Protein AF-W2I6T4-F1 (afdb_monomer)

Radius of gyration: 16.86 Å; Cα contacts (8 Å, |Δi|>4): 86; chains: 1; bounding box: 28×29×48 Å

Structure (mmCIF, N/CA/C/O backbone):
data_AF-W2I6T4-F1
#
_entry.id   AF-W2I6T4-F1
#
loop_
_atom_site.group_PDB
_atom_site.id
_atom_site.type_symbol
_atom_site.label_atom_id
_atom_site.label_alt_id
_atom_site.label_comp_id
_atom_site.label_asym_id
_atom_site.label_entity_id
_atom_site.label_seq_id
_atom_site.pdbx_PDB_ins_code
_atom_site.Cartn_x
_atom_site.Cartn_y
_atom_site.Cartn_z
_atom_site.occupancy
_atom_site.B_iso_or_equiv
_atom_site.auth_seq_id
_atom_site.auth_comp_id
_atom_site.auth_asym_id
_atom_site.auth_atom_id
_atom_site.pdbx_PDB_model_num
ATOM 1 N N . MET A 1 1 ? -1.323 12.312 22.550 1.00 46.31 1 MET A N 1
ATOM 2 C CA . MET A 1 1 ? -2.264 11.342 21.947 1.00 46.31 1 MET A CA 1
ATOM 3 C C . MET A 1 1 ? -3.169 12.143 21.029 1.00 46.31 1 MET A C 1
ATOM 5 O O . MET A 1 1 ? -3.550 13.231 21.437 1.00 46.31 1 MET A O 1
ATOM 9 N N . PHE A 1 2 ? -3.406 11.714 19.788 1.00 46.38 2 PHE A N 1
ATOM 10 C CA . PHE A 1 2 ? -4.226 12.493 18.853 1.00 46.38 2 PHE A CA 1
ATOM 11 C C . PHE A 1 2 ? -5.666 12.582 19.373 1.00 46.38 2 PHE A C 1
ATOM 13 O O . PHE A 1 2 ? -6.256 11.557 19.700 1.00 46.38 2 PHE A O 1
ATOM 20 N N . GLU A 1 3 ? -6.218 13.794 19.463 1.00 49.28 3 GLU A N 1
ATOM 21 C CA . GLU A 1 3 ? -7.575 14.022 19.987 1.00 49.28 3 GLU A CA 1
ATOM 22 C C . GLU A 1 3 ? -8.662 13.460 19.060 1.00 49.28 3 GLU A C 1
ATOM 24 O O . GLU A 1 3 ? -9.741 13.089 19.517 1.00 49.28 3 GLU A O 1
ATOM 29 N N . ARG A 1 4 ? -8.383 13.381 17.752 1.00 55.72 4 ARG A N 1
ATOM 30 C CA . ARG A 1 4 ? -9.281 12.840 16.726 1.00 55.72 4 ARG A CA 1
ATOM 31 C C . ARG A 1 4 ? -8.468 12.168 15.626 1.00 55.72 4 ARG A C 1
ATOM 33 O O . ARG A 1 4 ? -7.439 12.691 15.205 1.00 55.72 4 ARG A O 1
ATOM 40 N N . TRP A 1 5 ? -8.957 11.029 15.157 1.00 65.19 5 TRP A N 1
ATOM 41 C CA . TRP A 1 5 ? -8.424 10.323 13.996 1.00 65.19 5 TRP A CA 1
ATOM 42 C C . TRP A 1 5 ? -9.327 10.631 12.793 1.00 65.19 5 TRP A C 1
ATOM 44 O O . TRP A 1 5 ? -10.525 10.861 12.970 1.00 65.19 5 TRP A O 1
ATOM 54 N N . GLY A 1 6 ? -8.756 10.699 11.588 1.00 69.88 6 GLY A N 1
ATOM 55 C CA . GLY A 1 6 ? -9.545 10.776 10.353 1.00 69.88 6 GLY A CA 1
ATOM 56 C C . GLY A 1 6 ? -10.178 9.424 10.010 1.00 69.88 6 GLY A C 1
ATOM 57 O O . GLY A 1 6 ? -9.855 8.418 10.627 1.00 69.88 6 GLY A O 1
ATOM 58 N N . GLU A 1 7 ? -11.039 9.373 8.992 1.00 78.31 7 GLU A N 1
ATOM 59 C CA . GLU A 1 7 ? -11.707 8.125 8.562 1.00 78.31 7 GLU A CA 1
ATOM 60 C C . GLU A 1 7 ? -10.741 7.088 7.962 1.00 78.31 7 GLU A C 1
ATOM 62 O O . GLU A 1 7 ? -11.071 5.909 7.837 1.00 78.31 7 GLU A O 1
ATOM 67 N N . THR A 1 8 ? -9.547 7.528 7.561 1.00 79.94 8 THR A N 1
ATOM 68 C CA . THR A 1 8 ? -8.496 6.680 6.996 1.00 79.94 8 THR A CA 1
ATOM 69 C C . THR A 1 8 ? -7.259 6.739 7.871 1.00 79.94 8 THR A C 1
ATOM 71 O O . THR A 1 8 ? -6.732 7.818 8.148 1.00 79.94 8 THR A O 1
ATOM 74 N N . LEU A 1 9 ? -6.768 5.567 8.252 1.00 79.62 9 LEU A N 1
ATOM 75 C CA . LEU A 1 9 ? -5.536 5.411 9.000 1.00 79.62 9 LEU A CA 1
ATOM 76 C C . LEU A 1 9 ? -4.465 4.779 8.113 1.00 79.62 9 LEU A C 1
ATOM 78 O O . LEU A 1 9 ? -4.595 3.634 7.698 1.00 79.62 9 LEU A O 1
ATOM 82 N N . ALA A 1 10 ? -3.396 5.516 7.819 1.00 77.12 10 ALA A N 1
ATOM 83 C CA . ALA A 1 10 ? -2.242 4.973 7.114 1.00 77.12 10 ALA A CA 1
ATOM 84 C C . ALA A 1 10 ? -1.188 4.492 8.115 1.00 77.12 10 ALA A C 1
ATOM 86 O O . ALA A 1 10 ? -0.733 5.263 8.960 1.00 77.12 10 ALA A O 1
ATOM 87 N N . MET A 1 11 ? -0.805 3.222 8.008 1.00 75.00 11 MET A N 1
ATOM 88 C CA . MET A 1 11 ? 0.249 2.617 8.811 1.00 75.00 11 MET A CA 1
ATOM 89 C C . MET A 1 11 ? 1.382 2.161 7.899 1.00 75.00 11 MET A C 1
ATOM 91 O O . MET A 1 11 ? 1.212 1.263 7.073 1.00 75.00 11 MET A O 1
ATOM 95 N N . ASP A 1 12 ? 2.539 2.796 8.054 1.00 69.69 12 ASP A N 1
ATOM 96 C CA . ASP A 1 12 ? 3.766 2.402 7.375 1.00 69.69 12 ASP A CA 1
ATOM 97 C C . ASP A 1 12 ? 4.600 1.522 8.311 1.00 69.69 12 ASP A C 1
ATOM 99 O O . ASP A 1 12 ? 5.111 1.985 9.335 1.00 69.69 12 ASP A O 1
ATOM 103 N N . PHE A 1 13 ? 4.685 0.233 7.991 1.00 66.44 13 PHE A N 1
ATOM 104 C CA . PHE A 1 13 ? 5.456 -0.738 8.755 1.00 66.44 13 PHE A CA 1
ATOM 105 C C . PHE A 1 13 ? 6.721 -1.076 7.977 1.00 66.44 13 PHE A C 1
ATOM 107 O O . PHE A 1 13 ? 6.697 -1.859 7.034 1.00 66.44 13 PHE A O 1
ATOM 114 N N . THR A 1 14 ? 7.842 -0.491 8.383 1.00 56.75 14 THR A 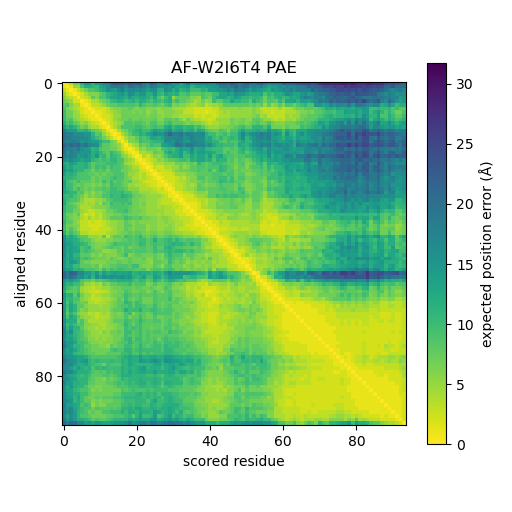N 1
ATOM 115 C CA . THR A 1 14 ? 9.145 -0.798 7.789 1.00 56.75 14 THR A CA 1
ATOM 116 C C . THR A 1 14 ? 9.595 -2.225 8.135 1.00 56.75 14 THR A C 1
ATOM 118 O O . THR A 1 14 ? 9.189 -2.793 9.150 1.00 56.75 14 THR A O 1
ATOM 121 N N . HIS A 1 15 ? 10.404 -2.825 7.247 1.00 55.94 15 HIS A N 1
ATOM 122 C CA . HIS A 1 15 ? 10.789 -4.244 7.250 1.00 55.94 15 HIS A CA 1
ATOM 123 C C . HIS A 1 15 ? 11.043 -4.833 8.651 1.00 55.94 15 HIS A C 1
ATOM 125 O O . HIS A 1 15 ? 11.977 -4.428 9.341 1.00 55.94 15 HIS A O 1
ATOM 131 N N . GLY A 1 16 ? 10.268 -5.859 9.020 1.00 52.34 16 GLY A N 1
ATOM 132 C CA . GLY A 1 16 ? 10.492 -6.643 10.242 1.00 52.34 16 GLY A CA 1
ATOM 133 C C . GLY A 1 16 ? 9.574 -6.314 11.421 1.00 52.34 16 GLY A C 1
ATOM 134 O O . GLY A 1 16 ? 9.870 -6.714 12.547 1.00 52.34 16 GLY A O 1
ATOM 135 N N . ALA A 1 17 ? 8.461 -5.613 11.192 1.00 56.06 17 ALA A N 1
ATOM 136 C CA . ALA A 1 17 ? 7.442 -5.396 12.214 1.00 56.06 17 ALA A CA 1
ATOM 137 C C . ALA A 1 17 ? 6.541 -6.639 12.393 1.00 56.06 17 ALA A C 1
ATOM 139 O O . ALA A 1 17 ? 5.349 -6.643 12.099 1.00 56.06 17 ALA A O 1
ATOM 140 N N . ASN A 1 18 ? 7.146 -7.727 12.852 1.00 54.75 18 ASN A N 1
ATOM 141 C CA . ASN A 1 18 ? 6.477 -8.939 13.314 1.00 54.75 18 ASN A CA 1
ATOM 142 C C . ASN A 1 18 ? 6.261 -8.786 14.833 1.00 54.75 18 ASN A C 1
ATOM 144 O O . ASN A 1 18 ? 7.150 -8.267 15.511 1.00 54.75 18 ASN A O 1
ATOM 148 N N . ASN A 1 19 ? 5.120 -9.237 15.372 1.00 60.56 19 ASN A N 1
ATOM 149 C CA . ASN A 1 19 ? 4.639 -9.025 16.757 1.00 60.56 19 ASN A CA 1
ATOM 150 C C . ASN A 1 19 ? 3.876 -7.713 17.022 1.00 60.56 19 ASN A C 1
ATOM 152 O O . ASN A 1 19 ? 3.686 -7.318 18.178 1.00 60.56 19 ASN A O 1
ATOM 156 N N . LEU A 1 20 ? 3.393 -7.038 15.980 1.00 62.97 20 LEU A N 1
ATOM 157 C CA . LEU A 1 20 ? 2.544 -5.859 16.154 1.00 62.97 20 LEU A CA 1
ATOM 158 C C . LEU A 1 20 ? 1.174 -6.214 16.708 1.00 62.97 20 LEU A C 1
ATOM 160 O O . LEU A 1 20 ? 0.592 -5.381 17.390 1.00 62.97 20 LEU A O 1
ATOM 164 N N . GLY A 1 21 ? 0.691 -7.440 16.499 1.00 57.84 21 GLY A N 1
ATOM 165 C CA . GLY A 1 21 ? -0.584 -7.910 17.026 1.00 57.84 21 GLY A CA 1
ATOM 166 C C . GLY A 1 21 ? -0.770 -7.636 18.516 1.00 57.84 21 GLY A C 1
ATOM 167 O O . GLY A 1 21 ? -1.829 -7.175 18.941 1.00 57.84 21 GLY A O 1
ATOM 168 N N . TYR A 1 22 ? 0.297 -7.825 19.296 1.00 58.78 22 TYR A N 1
ATOM 169 C CA . TYR A 1 22 ? 0.285 -7.610 20.740 1.00 58.78 22 TYR A CA 1
ATOM 170 C C . TYR A 1 22 ? 0.269 -6.119 21.118 1.00 58.78 22 TYR A C 1
ATOM 172 O O . TYR A 1 22 ? -0.439 -5.702 22.035 1.00 58.78 22 TYR A O 1
ATOM 180 N N . HIS A 1 23 ? 1.025 -5.287 20.395 1.00 63.75 23 HIS A N 1
ATOM 181 C CA . HIS A 1 23 ? 1.116 -3.851 20.670 1.00 63.75 23 HIS A CA 1
ATOM 182 C C . HIS A 1 23 ? -0.071 -3.060 20.115 1.00 63.75 23 HIS A C 1
ATOM 184 O O . HIS A 1 23 ? -0.531 -2.121 20.769 1.00 63.75 23 HIS A O 1
ATOM 190 N N . LEU A 1 24 ? -0.595 -3.455 18.951 1.00 66.94 24 LEU A N 1
ATOM 191 C CA . LEU A 1 24 ? -1.799 -2.868 18.384 1.00 66.94 24 LEU A CA 1
ATOM 192 C C . LEU A 1 24 ? -2.984 -3.145 19.291 1.00 66.94 24 LEU A C 1
ATOM 194 O O . LEU A 1 24 ? -3.648 -2.185 19.639 1.00 66.94 24 LEU A O 1
ATOM 198 N N . GLY A 1 25 ? -3.200 -4.382 19.754 1.00 64.88 25 GLY A N 1
ATOM 199 C CA . GLY A 1 25 ? -4.314 -4.693 20.660 1.00 64.88 25 GLY A CA 1
ATOM 200 C C . GLY A 1 25 ? -4.410 -3.720 21.844 1.00 64.88 25 GLY A C 1
ATOM 201 O O . GLY A 1 25 ? -5.457 -3.116 22.064 1.00 64.88 25 GLY A O 1
ATOM 202 N N . SER A 1 26 ? -3.285 -3.433 22.515 1.00 66.56 26 SER A N 1
ATOM 203 C CA . SER A 1 26 ? -3.259 -2.448 23.612 1.00 66.56 26 SER A CA 1
ATOM 204 C C . SER A 1 26 ? -3.515 -1.004 23.160 1.00 66.56 26 SER A C 1
ATOM 206 O O . SER A 1 26 ? -4.063 -0.200 23.916 1.00 66.56 26 SER A O 1
ATOM 208 N N . LEU A 1 27 ? -3.093 -0.636 21.948 1.00 66.44 27 LEU A N 1
ATOM 209 C CA . LEU A 1 27 ? -3.344 0.686 21.377 1.00 66.44 27 LEU A CA 1
ATOM 210 C C . LEU A 1 27 ? -4.823 0.846 20.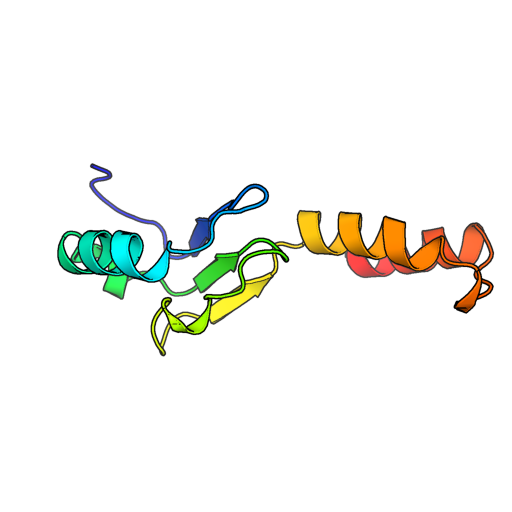994 1.00 66.44 27 LEU A C 1
ATOM 212 O O . LEU A 1 27 ? -5.395 1.904 21.244 1.00 66.44 27 LEU A O 1
ATOM 216 N N . LEU A 1 28 ? -5.436 -0.198 20.433 1.00 69.12 28 LEU A N 1
ATOM 217 C CA . LEU A 1 28 ? -6.847 -0.243 20.054 1.00 69.12 28 LEU A CA 1
ATOM 218 C C . LEU A 1 28 ? -7.744 -0.045 21.277 1.00 69.12 28 LEU A C 1
ATOM 220 O O . LEU A 1 28 ? -8.598 0.836 21.279 1.00 69.12 28 LEU A O 1
ATOM 224 N N . GLU A 1 29 ? -7.481 -0.792 22.351 1.00 68.88 29 GLU A N 1
ATOM 225 C CA . GLU A 1 29 ? -8.241 -0.711 23.606 1.00 68.88 29 GLU A CA 1
ATOM 226 C C . GLU A 1 29 ? -8.207 0.685 24.241 1.00 68.88 29 GLU A C 1
ATOM 228 O O . GLU A 1 29 ? -9.169 1.115 24.875 1.00 68.88 29 GLU A O 1
ATOM 233 N N . LYS A 1 30 ? -7.101 1.416 24.073 1.00 72.94 30 LYS A N 1
ATOM 234 C CA . LYS A 1 30 ? -6.898 2.734 24.693 1.00 72.94 30 LYS A CA 1
ATOM 235 C C . LYS A 1 30 ? -7.449 3.896 23.868 1.00 72.94 30 LYS A C 1
ATOM 237 O O . LYS A 1 30 ? -7.420 5.027 24.350 1.00 72.94 30 LYS A O 1
ATOM 242 N N . ASN A 1 31 ? -7.925 3.657 22.645 1.00 71.19 31 ASN A N 1
ATOM 243 C CA . ASN A 1 31 ? -8.351 4.711 21.726 1.00 71.19 31 ASN A CA 1
ATOM 244 C C . ASN A 1 31 ? -9.798 4.492 21.250 1.00 71.19 31 ASN A C 1
ATOM 246 O O . ASN A 1 31 ? -10.009 3.884 20.201 1.00 71.19 31 ASN A O 1
ATOM 250 N N . PRO A 1 32 ? -10.810 5.063 21.933 1.00 73.38 32 PRO A N 1
ATOM 251 C CA . PRO A 1 32 ? -12.216 4.923 21.530 1.00 73.38 32 PRO A CA 1
ATOM 252 C C . PRO A 1 32 ? -12.521 5.516 20.143 1.00 73.38 32 PRO A C 1
ATOM 254 O O . PRO A 1 32 ? -13.515 5.158 19.518 1.00 73.38 32 PRO A O 1
ATOM 257 N N . GLY A 1 33 ? -11.652 6.390 19.622 1.00 75.44 33 GLY A N 1
ATOM 258 C CA . GLY A 1 33 ? -11.744 6.912 18.258 1.00 75.44 33 GLY A CA 1
ATOM 259 C C . GLY A 1 33 ? -11.501 5.870 17.159 1.00 75.44 33 GLY A C 1
ATOM 260 O O . GLY A 1 33 ? -11.770 6.172 16.000 1.00 75.44 33 GLY A O 1
ATOM 261 N N . TRP A 1 34 ? -11.030 4.663 17.500 1.00 74.56 34 TRP A N 1
ATOM 262 C CA . TRP A 1 34 ? -10.767 3.597 16.532 1.00 74.56 34 TRP A CA 1
ATOM 263 C C . TRP A 1 34 ? -12.024 3.127 15.792 1.00 74.56 34 TRP A C 1
ATOM 265 O O . TRP A 1 34 ? -11.965 2.847 14.600 1.00 74.56 34 TRP A O 1
ATOM 275 N N . CYS A 1 35 ? -13.182 3.118 16.458 1.00 75.56 35 CYS A N 1
ATOM 276 C CA . CYS A 1 35 ? -14.457 2.743 15.837 1.00 75.56 35 CYS A CA 1
ATOM 277 C C . CYS A 1 35 ? -14.889 3.692 14.703 1.00 75.56 35 CYS A C 1
ATOM 279 O O . CYS A 1 35 ? -15.799 3.364 13.951 1.00 75.56 35 CYS A O 1
ATOM 281 N N . ASN A 1 36 ? -14.248 4.860 14.575 1.00 78.62 36 ASN A N 1
ATOM 282 C CA . ASN A 1 36 ? -14.511 5.818 13.500 1.00 78.62 36 ASN A CA 1
ATOM 283 C C . ASN A 1 36 ? -13.596 5.608 12.279 1.00 78.62 36 ASN A C 1
ATOM 285 O O . ASN A 1 36 ? -13.729 6.327 11.288 1.00 78.62 36 ASN A O 1
ATOM 289 N N . ILE A 1 37 ? -12.648 4.665 12.343 1.00 78.81 37 ILE A N 1
ATOM 290 C CA . ILE A 1 37 ? -11.783 4.327 11.213 1.00 78.81 37 ILE A CA 1
ATOM 291 C C . ILE A 1 37 ? -12.565 3.456 10.232 1.00 78.81 37 ILE A C 1
ATOM 293 O O . ILE A 1 37 ? -12.978 2.345 10.550 1.00 78.81 37 ILE A O 1
ATOM 297 N N . VAL A 1 38 ? -12.724 3.953 9.011 1.00 79.75 38 VAL A N 1
ATOM 298 C CA . VAL A 1 38 ? -13.433 3.270 7.921 1.00 79.75 38 VAL A CA 1
ATOM 299 C C . VAL A 1 38 ? -12.462 2.468 7.056 1.00 79.75 38 VAL A C 1
ATOM 301 O O . VAL A 1 38 ? -12.836 1.454 6.462 1.00 79.75 38 VAL A O 1
ATOM 304 N N . SER A 1 39 ? -11.201 2.902 6.966 1.00 81.69 39 SER A N 1
ATOM 305 C CA . SER A 1 39 ? -10.176 2.185 6.209 1.00 81.69 39 SER A CA 1
ATOM 306 C C . SER A 1 39 ? -8.785 2.278 6.827 1.00 81.69 39 SER A C 1
ATOM 308 O O . SER A 1 39 ? -8.417 3.286 7.433 1.00 81.69 39 SER A O 1
ATOM 310 N N .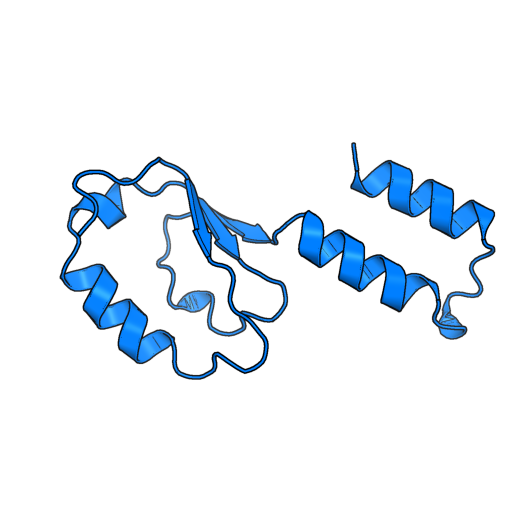 VAL A 1 40 ? -8.003 1.215 6.643 1.00 81.56 40 VAL A N 1
ATOM 311 C CA . VAL A 1 40 ? -6.599 1.145 7.045 1.00 81.56 40 VAL A CA 1
ATOM 312 C C . VAL A 1 40 ? -5.743 0.893 5.812 1.00 81.56 40 VAL A C 1
ATOM 314 O O . VAL A 1 40 ? -5.944 -0.092 5.105 1.00 81.56 40 VAL A O 1
ATOM 317 N N . VAL A 1 41 ? -4.778 1.773 5.558 1.00 83.50 41 VAL A N 1
A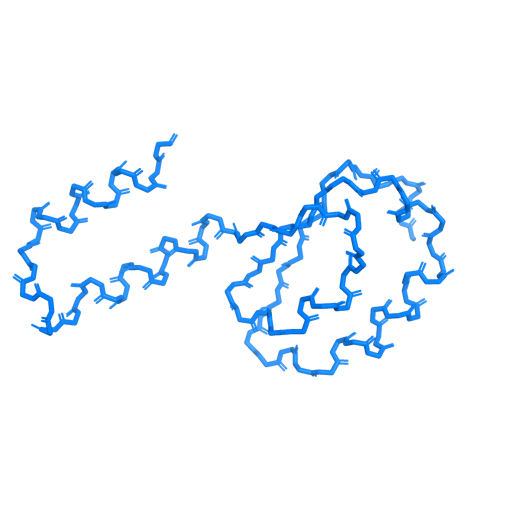TOM 318 C CA . VAL A 1 41 ? -3.780 1.597 4.499 1.00 83.50 41 VAL A CA 1
ATOM 319 C C . VAL A 1 41 ? -2.553 0.925 5.103 1.00 83.50 41 VAL A C 1
ATOM 321 O O . VAL A 1 41 ? -1.954 1.480 6.022 1.00 83.50 41 VAL A O 1
ATOM 324 N N . ILE A 1 42 ? -2.169 -0.239 4.581 1.00 82.25 42 ILE A N 1
ATOM 325 C CA . ILE A 1 42 ? -1.015 -1.017 5.056 1.00 82.25 42 ILE A CA 1
ATOM 326 C C . ILE A 1 42 ? 0.062 -1.144 3.973 1.00 82.25 42 ILE A C 1
ATOM 328 O O . ILE A 1 42 ? -0.235 -1.169 2.774 1.00 82.25 42 ILE A O 1
ATOM 332 N N . ASP A 1 43 ? 1.325 -1.248 4.381 1.00 80.00 43 ASP A N 1
ATOM 333 C CA . ASP A 1 43 ? 2.394 -1.708 3.490 1.00 80.00 43 ASP A CA 1
ATOM 334 C C . ASP A 1 43 ? 2.229 -3.210 3.155 1.00 80.00 43 ASP A C 1
ATOM 336 O O . ASP A 1 43 ? 1.619 -3.981 3.896 1.00 80.00 43 ASP A O 1
ATOM 340 N N . LYS A 1 44 ? 2.791 -3.625 2.016 1.00 73.56 44 LYS A N 1
ATOM 341 C CA . LYS A 1 44 ? 2.906 -4.995 1.514 1.00 73.56 44 LYS A CA 1
ATOM 342 C C . LYS A 1 44 ? 3.404 -5.979 2.573 1.00 73.56 44 LYS A C 1
ATOM 344 O O . LYS A 1 44 ? 2.982 -7.135 2.557 1.00 73.56 44 LYS A O 1
ATOM 349 N N . ASP A 1 45 ? 4.340 -5.551 3.411 1.00 71.69 45 ASP A N 1
ATOM 350 C CA . ASP A 1 45 ? 5.040 -6.441 4.334 1.00 71.69 45 ASP A CA 1
ATOM 351 C C . ASP A 1 45 ? 4.270 -6.655 5.652 1.00 71.69 45 ASP A C 1
ATOM 353 O O . ASP A 1 45 ? 4.705 -7.432 6.504 1.00 71.69 45 ASP A O 1
ATOM 357 N N . PHE A 1 46 ? 3.093 -6.034 5.815 1.00 70.75 46 PHE A N 1
ATOM 358 C CA . PHE A 1 46 ? 2.243 -6.242 6.981 1.00 70.75 46 PHE A CA 1
ATOM 359 C C . PHE A 1 46 ? 1.432 -7.537 6.867 1.00 70.75 46 PHE A C 1
ATOM 361 O O . PHE A 1 46 ? 0.368 -7.602 6.249 1.00 70.75 46 PHE A O 1
ATOM 368 N N . VAL A 1 47 ? 1.958 -8.595 7.481 1.00 70.81 47 VAL A N 1
ATOM 369 C CA . VAL A 1 47 ? 1.361 -9.935 7.417 1.00 70.81 47 VAL A CA 1
ATOM 370 C C . VAL A 1 47 ? 0.254 -10.150 8.446 1.00 70.81 47 VAL A C 1
ATOM 372 O O . VAL A 1 47 ? -0.652 -10.924 8.170 1.00 70.81 47 VAL A O 1
ATOM 375 N N . GLU A 1 48 ? 0.267 -9.431 9.573 1.00 71.81 48 GLU A N 1
ATOM 376 C CA . GLU A 1 48 ? -0.680 -9.577 10.696 1.00 71.81 48 GLU A CA 1
ATOM 377 C C . GLU A 1 48 ? -1.973 -8.756 10.510 1.00 71.81 48 GLU A C 1
ATOM 379 O O . GLU A 1 48 ? -2.589 -8.301 11.472 1.00 71.81 48 GLU A O 1
ATOM 384 N N . TRP A 1 49 ? -2.411 -8.553 9.264 1.00 71.38 49 TRP A N 1
ATOM 385 C CA . TRP A 1 49 ? -3.561 -7.702 8.930 1.00 71.38 49 TRP A CA 1
ATOM 386 C C . TRP A 1 49 ? -4.880 -8.148 9.568 1.00 71.38 49 TRP A C 1
ATOM 388 O O . TRP A 1 49 ? -5.752 -7.315 9.799 1.00 71.38 49 TRP A O 1
ATOM 398 N N . TRP A 1 50 ? -5.006 -9.428 9.929 1.00 69.88 50 TRP A N 1
ATOM 399 C CA . TRP A 1 50 ? -6.154 -9.961 10.670 1.00 69.88 50 TRP A CA 1
ATOM 400 C C . TRP A 1 50 ? -6.362 -9.289 12.038 1.00 69.88 50 TRP A C 1
ATOM 402 O O . TRP A 1 50 ? -7.459 -9.347 12.587 1.00 69.88 50 TRP A O 1
ATOM 412 N N . VAL A 1 51 ? -5.331 -8.647 12.598 1.00 70.19 51 VAL A N 1
ATOM 413 C CA . VAL A 1 51 ? -5.410 -7.895 13.861 1.00 70.19 51 VAL A CA 1
ATOM 414 C C . VAL A 1 51 ? -6.220 -6.602 13.700 1.00 70.19 51 VAL A C 1
ATOM 416 O O . VAL A 1 51 ? -6.777 -6.107 14.676 1.00 70.19 51 VAL A O 1
ATOM 419 N N . LEU A 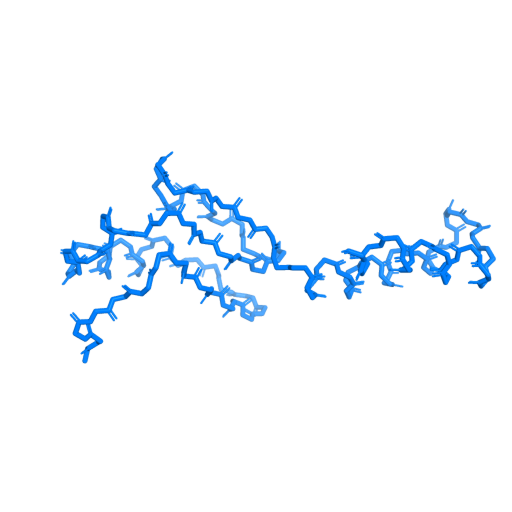1 52 ? -6.338 -6.052 12.486 1.00 69.94 52 LEU A N 1
ATOM 420 C CA . LEU A 1 52 ? -6.931 -4.730 12.236 1.00 69.94 52 LEU A CA 1
ATOM 421 C C . LEU A 1 52 ? -8.475 -4.662 12.310 1.00 69.94 52 LEU A C 1
ATOM 423 O O . LEU A 1 52 ? -9.043 -3.643 11.932 1.00 69.94 52 LEU A O 1
ATOM 427 N N . MET A 1 53 ? -9.138 -5.666 12.898 1.00 64.44 53 MET A N 1
ATOM 428 C CA . MET A 1 53 ? -10.598 -5.764 13.106 1.00 64.44 53 MET A CA 1
ATOM 429 C C . MET A 1 53 ? -11.452 -5.808 11.820 1.00 64.44 53 MET A C 1
ATOM 431 O O . MET A 1 53 ? -11.033 -5.426 10.734 1.00 64.44 53 MET A O 1
ATOM 435 N N . ALA A 1 54 ? -12.671 -6.344 11.962 1.00 58.56 54 ALA A N 1
ATOM 436 C CA . ALA A 1 54 ? -13.496 -6.871 10.869 1.00 58.56 54 ALA A CA 1
ATOM 437 C C . ALA A 1 54 ? -14.237 -5.827 10.007 1.00 58.56 54 ALA A C 1
ATOM 439 O O . ALA A 1 54 ? -14.618 -6.157 8.886 1.00 58.56 54 ALA A O 1
ATOM 440 N N . ASP A 1 55 ? -14.424 -4.596 10.494 1.00 68.69 55 ASP A N 1
ATOM 441 C CA . ASP A 1 55 ? -15.269 -3.595 9.814 1.00 68.69 55 ASP A CA 1
ATOM 442 C C . ASP A 1 55 ? -14.486 -2.514 9.055 1.00 68.69 55 ASP A C 1
ATOM 444 O O . ASP A 1 55 ? -15.062 -1.778 8.250 1.00 68.69 55 ASP A O 1
ATOM 448 N N . ALA A 1 56 ? -13.168 -2.422 9.253 1.00 73.12 56 ALA A N 1
ATOM 449 C CA . ALA A 1 56 ? -12.339 -1.479 8.514 1.00 73.12 56 ALA A CA 1
ATOM 450 C C . ALA A 1 56 ? -11.900 -2.080 7.172 1.00 73.12 56 ALA A C 1
ATOM 452 O O . ALA A 1 56 ? -11.3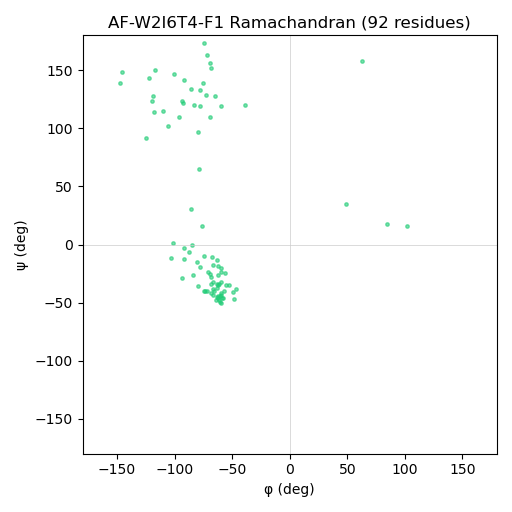99 -3.204 7.092 1.00 73.12 56 ALA A O 1
ATOM 453 N N . LYS A 1 57 ? -12.020 -1.304 6.091 1.00 81.88 57 LYS A N 1
ATOM 454 C CA . LYS A 1 57 ? -11.469 -1.693 4.787 1.00 81.88 57 LYS A CA 1
ATOM 455 C C . LYS A 1 57 ? -9.945 -1.650 4.849 1.00 81.88 57 LYS A C 1
ATOM 457 O O . LYS A 1 57 ? -9.362 -0.570 4.890 1.00 81.88 57 LYS A O 1
ATOM 462 N N . VAL A 1 58 ? -9.298 -2.809 4.814 1.00 78.62 58 VAL A N 1
ATOM 463 C CA . VAL A 1 58 ? -7.837 -2.893 4.711 1.00 78.62 58 VAL A CA 1
ATOM 464 C C . VAL A 1 58 ? -7.429 -2.771 3.243 1.00 78.62 58 VAL A C 1
ATOM 466 O O . VAL A 1 58 ? -7.834 -3.580 2.409 1.00 78.62 58 VAL A O 1
ATOM 469 N N . VAL A 1 59 ? -6.631 -1.756 2.916 1.00 82.19 59 VAL A N 1
ATOM 470 C CA . VAL A 1 59 ? -6.136 -1.494 1.559 1.00 82.19 59 VAL A CA 1
ATOM 471 C C . VAL A 1 59 ? -4.612 -1.472 1.536 1.00 82.19 59 VAL A C 1
ATOM 473 O O . VAL A 1 59 ? -3.963 -0.989 2.460 1.00 82.19 59 VAL A O 1
ATOM 476 N N . LEU A 1 60 ? -4.018 -1.989 0.462 1.00 80.06 60 LEU A N 1
ATOM 477 C CA . LEU A 1 60 ? -2.575 -1.889 0.265 1.00 80.06 60 LEU A CA 1
ATOM 478 C C . LEU A 1 60 ? -2.204 -0.472 -0.167 1.00 80.06 60 LEU A C 1
ATOM 480 O O . LEU A 1 60 ? -2.853 0.124 -1.028 1.00 80.06 60 LEU A O 1
ATOM 484 N N . CYS A 1 61 ? -1.110 0.040 0.383 1.00 84.19 61 CYS A N 1
ATOM 485 C CA . CYS A 1 61 ? -0.529 1.299 -0.045 1.00 84.19 61 CYS A CA 1
ATOM 486 C C . CYS A 1 61 ? -0.148 1.231 -1.532 1.00 84.19 61 CYS A C 1
ATOM 488 O O . CYS A 1 61 ? 0.709 0.436 -1.936 1.00 84.19 61 CYS A O 1
ATOM 490 N N . GLN A 1 62 ? -0.752 2.101 -2.347 1.00 82.06 62 GLN A N 1
ATOM 491 C CA . GLN A 1 62 ? -0.500 2.170 -3.789 1.00 82.06 62 GLN A CA 1
ATOM 492 C C . GLN A 1 62 ? 0.988 2.401 -4.095 1.00 82.06 62 GLN A C 1
ATOM 494 O O . GLN A 1 62 ? 1.541 1.762 -4.989 1.00 82.06 62 GLN A O 1
ATOM 499 N N . PHE A 1 63 ? 1.665 3.250 -3.316 1.00 85.06 63 PHE A N 1
ATOM 500 C CA . PHE A 1 63 ? 3.096 3.521 -3.471 1.00 85.06 63 PHE A CA 1
ATOM 501 C C . PHE A 1 63 ? 3.944 2.252 -3.305 1.00 85.06 63 PHE A C 1
ATOM 503 O O . PHE A 1 63 ? 4.744 1.911 -4.183 1.00 85.06 63 PHE A O 1
ATOM 510 N N . HIS A 1 64 ? 3.720 1.502 -2.225 1.00 83.75 64 HIS A N 1
ATOM 511 C CA . HIS A 1 64 ? 4.438 0.257 -1.968 1.00 83.75 64 HIS A CA 1
ATOM 512 C C . HIS A 1 64 ? 4.102 -0.837 -2.985 1.00 83.75 64 HIS A C 1
ATOM 514 O O . HIS A 1 64 ? 5.001 -1.545 -3.455 1.00 83.75 64 HIS A O 1
ATOM 520 N N . ALA A 1 65 ? 2.838 -0.931 -3.409 1.00 83.88 65 ALA A N 1
ATOM 521 C CA . ALA A 1 65 ? 2.426 -1.829 -4.482 1.00 83.88 65 ALA A CA 1
ATOM 522 C C . ALA A 1 65 ? 3.173 -1.520 -5.792 1.00 83.88 65 ALA A C 1
ATOM 524 O O . ALA A 1 65 ? 3.727 -2.433 -6.408 1.00 83.88 65 ALA A O 1
ATOM 525 N N . ILE A 1 66 ? 3.270 -0.245 -6.187 1.00 87.56 66 ILE A N 1
ATOM 526 C CA . ILE A 1 66 ? 4.008 0.189 -7.384 1.00 87.56 66 ILE A CA 1
ATOM 527 C C . ILE A 1 66 ? 5.499 -0.151 -7.268 1.00 87.56 66 ILE A C 1
ATOM 529 O O . ILE A 1 66 ? 6.077 -0.701 -8.209 1.00 87.56 66 ILE A O 1
ATOM 533 N N . ILE A 1 67 ? 6.142 0.129 -6.130 1.00 87.88 67 ILE A N 1
ATOM 534 C CA . ILE A 1 67 ? 7.561 -0.208 -5.917 1.00 87.88 67 ILE A CA 1
ATOM 535 C C . ILE A 1 67 ? 7.793 -1.715 -6.026 1.00 87.88 67 ILE A C 1
ATOM 537 O O . ILE A 1 67 ? 8.752 -2.155 -6.670 1.00 87.88 67 ILE A O 1
ATOM 541 N N . TYR A 1 68 ? 6.925 -2.519 -5.413 1.00 86.00 68 TYR A N 1
ATOM 542 C CA . TYR A 1 68 ? 7.023 -3.969 -5.493 1.00 86.00 68 TYR A CA 1
ATOM 543 C C . TYR A 1 68 ? 6.881 -4.459 -6.935 1.00 86.00 68 TYR A C 1
ATOM 545 O O . TYR A 1 68 ? 7.718 -5.227 -7.415 1.00 86.00 68 TYR A O 1
ATOM 553 N N . TRP A 1 69 ? 5.871 -3.977 -7.653 1.00 88.25 69 TRP A N 1
ATOM 554 C CA . TRP A 1 69 ? 5.631 -4.365 -9.037 1.00 88.25 69 TRP A CA 1
ATOM 555 C C . TRP A 1 69 ? 6.767 -3.950 -9.974 1.00 88.25 69 TRP A C 1
ATOM 557 O O . TRP A 1 69 ? 7.191 -4.772 -10.784 1.00 88.25 69 TRP A O 1
ATOM 567 N N . LYS A 1 70 ? 7.380 -2.775 -9.779 1.00 91.31 70 LYS A N 1
ATOM 568 C CA . LYS A 1 70 ? 8.615 -2.379 -10.486 1.00 91.31 70 LYS A CA 1
ATOM 569 C C . LYS A 1 70 ? 9.750 -3.395 -10.309 1.00 91.31 70 LYS A C 1
ATOM 571 O O . LYS A 1 70 ? 10.534 -3.605 -11.232 1.00 91.31 70 LYS A O 1
ATOM 576 N N . LYS A 1 71 ? 9.864 -4.041 -9.141 1.00 91.69 71 LYS A N 1
ATOM 577 C CA . LYS A 1 71 ? 10.843 -5.123 -8.906 1.00 91.69 71 LYS A CA 1
ATOM 578 C C . LYS A 1 71 ? 10.417 -6.430 -9.587 1.00 91.69 71 LYS A C 1
ATOM 580 O O . LYS A 1 71 ? 11.261 -7.132 -10.138 1.00 91.69 71 LYS A O 1
ATOM 585 N N . VAL A 1 72 ? 9.125 -6.767 -9.556 1.00 90.25 72 VAL A N 1
ATOM 586 C CA . VAL A 1 72 ? 8.575 -7.995 -10.164 1.00 90.25 72 VAL A CA 1
ATOM 587 C C .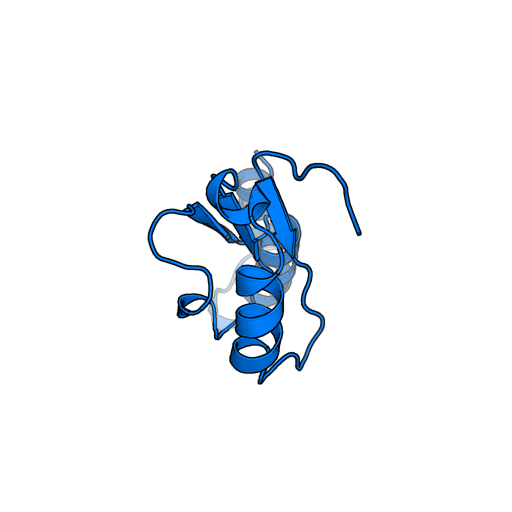 VAL A 1 72 ? 8.690 -7.975 -11.686 1.00 90.25 72 VAL A C 1
ATOM 589 O O . VAL A 1 72 ? 9.124 -8.966 -12.268 1.00 90.25 72 VAL A O 1
ATOM 592 N N . MET A 1 73 ? 8.371 -6.848 -12.318 1.00 91.88 73 MET A N 1
ATOM 593 C CA . MET A 1 73 ? 8.381 -6.675 -13.774 1.00 91.88 73 MET A CA 1
ATOM 594 C C . MET A 1 73 ? 9.774 -6.848 -14.397 1.00 91.88 73 MET A C 1
ATOM 596 O O . MET A 1 73 ? 9.887 -7.280 -15.539 1.00 91.88 73 MET A O 1
ATOM 600 N N . LYS A 1 74 ? 10.840 -6.603 -13.625 1.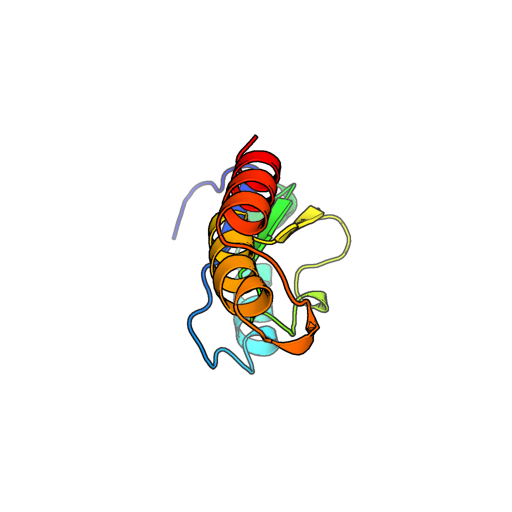00 91.94 74 LYS A N 1
ATOM 601 C CA . LYS A 1 74 ? 12.234 -6.826 -14.044 1.00 91.94 74 LYS A CA 1
ATOM 602 C C . LYS A 1 74 ? 12.645 -8.302 -14.073 1.00 91.94 74 LYS A C 1
ATOM 604 O O . LYS A 1 74 ? 13.736 -8.624 -14.537 1.00 91.94 74 LYS A O 1
ATOM 609 N N . ARG A 1 75 ? 11.826 -9.217 -13.543 1.00 93.50 75 ARG A N 1
ATOM 610 C CA . ARG A 1 75 ? 12.166 -10.645 -13.501 1.00 93.50 75 ARG A CA 1
ATOM 611 C C . ARG A 1 75 ? 12.057 -11.247 -14.901 1.00 93.50 75 ARG A C 1
ATOM 613 O O . ARG A 1 75 ? 11.006 -11.181 -15.536 1.00 93.50 75 ARG A O 1
ATOM 620 N N . SER A 1 76 ? 13.111 -11.943 -15.326 1.00 92.25 76 SER A N 1
ATOM 621 C CA . SER A 1 76 ? 13.202 -12.593 -16.645 1.00 92.25 76 SER A CA 1
ATOM 622 C C . SER A 1 76 ? 12.061 -13.575 -16.936 1.00 92.25 76 SER A C 1
ATOM 624 O O . SER A 1 76 ? 11.712 -13.775 -18.097 1.00 92.25 76 SER A O 1
ATOM 626 N N . LYS A 1 77 ? 11.426 -14.135 -15.894 1.00 95.69 77 LYS A N 1
ATOM 627 C CA . LYS A 1 77 ? 10.251 -15.016 -15.999 1.00 95.69 77 LYS A CA 1
ATOM 628 C C . LYS A 1 77 ? 9.112 -14.409 -16.827 1.00 95.69 77 LYS A C 1
ATOM 630 O O . LYS A 1 77 ? 8.424 -15.152 -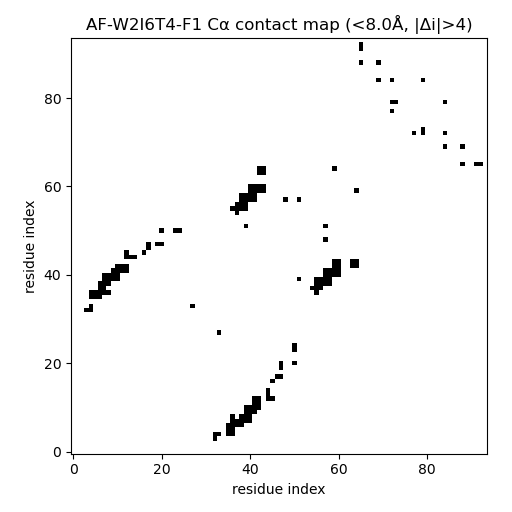17.515 1.00 95.69 77 LYS A O 1
ATOM 635 N N . PHE A 1 78 ? 8.919 -13.091 -16.766 1.00 90.88 78 PHE A N 1
ATOM 636 C CA . PHE A 1 78 ? 7.813 -12.419 -17.454 1.00 90.88 78 PHE A CA 1
ATOM 637 C C . PHE A 1 78 ? 8.173 -11.931 -18.860 1.00 90.88 78 PHE A C 1
ATOM 639 O O . PHE A 1 78 ? 7.273 -11.586 -19.615 1.00 90.88 78 PHE A O 1
ATOM 646 N N . ARG A 1 79 ? 9.469 -11.920 -19.218 1.00 94.44 79 ARG A N 1
ATOM 647 C CA . ARG A 1 79 ? 9.983 -11.513 -20.542 1.00 94.44 79 ARG A CA 1
ATOM 648 C C . ARG A 1 79 ? 9.418 -10.170 -21.045 1.00 94.44 79 ARG A C 1
ATOM 650 O O . ARG A 1 79 ? 9.201 -10.007 -22.241 1.00 94.44 79 ARG A O 1
ATOM 657 N N . LEU A 1 80 ? 9.181 -9.226 -20.132 1.00 94.88 80 LEU A N 1
ATOM 658 C CA . LEU A 1 80 ? 8.610 -7.917 -20.452 1.00 94.88 80 LEU A CA 1
ATOM 659 C C . LEU A 1 80 ? 9.662 -6.991 -21.064 1.00 94.88 80 LEU A C 1
ATOM 661 O O . LEU A 1 80 ? 10.756 -6.837 -20.512 1.00 94.88 80 LEU A O 1
ATOM 665 N N . THR A 1 81 ? 9.305 -6.322 -22.158 1.00 95.50 81 THR A N 1
ATOM 666 C CA . THR A 1 81 ? 10.096 -5.215 -22.711 1.00 95.50 81 THR A CA 1
ATOM 667 C C . THR A 1 81 ? 9.979 -3.973 -21.826 1.00 95.50 81 THR A C 1
ATOM 669 O O . THR A 1 81 ? 9.061 -3.868 -21.018 1.00 95.50 81 THR A O 1
ATOM 672 N N . ILE A 1 82 ? 10.890 -3.007 -21.978 1.00 93.12 82 ILE A N 1
ATOM 673 C CA . ILE A 1 82 ? 10.847 -1.746 -21.213 1.00 93.12 82 ILE A CA 1
ATOM 674 C C . ILE A 1 82 ? 9.519 -1.008 -21.443 1.00 93.12 82 ILE A C 1
ATOM 676 O O . ILE A 1 82 ? 8.866 -0.635 -20.475 1.00 93.12 82 ILE A O 1
ATOM 680 N N . SER A 1 83 ? 9.071 -0.901 -22.697 1.00 96.31 83 SER A N 1
ATOM 681 C CA . SER A 1 83 ? 7.797 -0.251 -23.040 1.00 96.31 83 SER A CA 1
ATOM 682 C C . SER A 1 83 ? 6.596 -0.925 -22.363 1.00 96.31 83 SER A C 1
ATOM 684 O O . SER A 1 83 ? 5.763 -0.238 -21.783 1.00 96.31 83 SER A O 1
ATOM 686 N N . GLN A 1 84 ? 6.544 -2.262 -22.314 1.00 95.06 84 GLN A N 1
ATOM 687 C CA . GLN A 1 84 ? 5.474 -2.969 -21.596 1.00 95.06 84 GLN A CA 1
ATOM 688 C C . GLN A 1 84 ? 5.492 -2.686 -20.087 1.00 95.06 84 GLN A C 1
ATOM 690 O O . GLN A 1 84 ? 4.441 -2.647 -19.450 1.00 95.06 84 GLN A O 1
ATOM 695 N N . GLN A 1 85 ? 6.676 -2.507 -19.493 1.00 94.00 85 GLN A N 1
ATOM 696 C CA . GLN A 1 85 ? 6.792 -2.151 -18.076 1.00 94.00 85 GLN A CA 1
ATOM 697 C C . GLN A 1 85 ? 6.271 -0.733 -17.820 1.00 94.00 85 GLN A C 1
ATOM 699 O O . GLN A 1 85 ? 5.576 -0.514 -16.831 1.00 94.00 85 GLN A O 1
ATOM 704 N N . GLU A 1 86 ? 6.578 0.216 -18.704 1.00 93.50 86 GLU A N 1
ATOM 705 C CA . GLU A 1 86 ? 6.094 1.598 -18.619 1.00 93.50 86 GLU A CA 1
ATOM 706 C C . GLU A 1 86 ? 4.569 1.673 -18.745 1.00 93.50 86 GLU A C 1
ATOM 708 O O . GLU A 1 86 ? 3.925 2.307 -17.906 1.00 93.50 86 GLU A O 1
ATOM 713 N N . ASP A 1 87 ? 3.986 0.946 -19.702 1.00 94.50 87 ASP A N 1
ATOM 714 C CA . ASP A 1 87 ? 2.533 0.869 -19.884 1.00 94.50 87 ASP A CA 1
ATOM 715 C C . ASP A 1 87 ? 1.834 0.306 -18.637 1.00 94.50 87 ASP A C 1
ATOM 717 O O . ASP A 1 87 ? 0.826 0.844 -18.171 1.00 94.50 87 ASP A O 1
ATOM 721 N N . LEU A 1 88 ? 2.390 -0.756 -18.045 1.00 91.31 88 LEU A N 1
ATOM 722 C CA . LEU A 1 88 ? 1.852 -1.351 -16.821 1.00 91.31 88 LEU A CA 1
ATOM 723 C C . LEU A 1 88 ? 1.959 -0.404 -15.619 1.00 91.31 88 LEU A C 1
ATOM 725 O O . LEU A 1 88 ? 1.022 -0.320 -14.828 1.00 91.31 88 LEU A O 1
ATOM 729 N N . ILE A 1 89 ? 3.068 0.328 -15.477 1.00 90.44 89 ILE A N 1
ATOM 730 C CA . ILE A 1 89 ? 3.211 1.340 -14.420 1.00 90.44 89 ILE A CA 1
ATOM 731 C C . ILE A 1 89 ? 2.166 2.442 -14.607 1.00 90.44 89 ILE A C 1
ATOM 733 O O . ILE A 1 89 ? 1.511 2.809 -13.634 1.00 90.44 89 ILE A O 1
ATOM 737 N N . ALA A 1 90 ? 1.967 2.919 -15.838 1.00 90.56 90 ALA A N 1
ATOM 738 C CA . ALA A 1 90 ? 0.981 3.948 -16.145 1.00 90.56 90 ALA A CA 1
ATOM 739 C C . ALA A 1 90 ? -0.452 3.505 -15.809 1.00 90.56 90 ALA A C 1
ATOM 741 O O . ALA A 1 90 ? -1.255 4.327 -15.377 1.00 90.56 90 ALA A O 1
ATOM 742 N N . LEU A 1 91 ? -0.779 2.217 -15.968 1.00 88.31 91 LEU A N 1
ATOM 743 C CA . LEU A 1 91 ? -2.070 1.656 -15.550 1.00 88.31 91 LEU A CA 1
ATOM 744 C C . LEU A 1 91 ? -2.240 1.623 -14.026 1.00 88.31 91 LEU A C 1
ATOM 746 O O . LEU A 1 91 ? -3.351 1.801 -13.541 1.00 88.31 91 LEU A O 1
ATOM 750 N N . MET A 1 92 ? -1.160 1.413 -13.271 1.00 81.44 92 MET A N 1
ATOM 751 C CA . MET A 1 92 ? -1.190 1.342 -11.804 1.00 81.44 92 MET A CA 1
ATOM 752 C C . MET A 1 92 ? -1.215 2.709 -11.105 1.00 81.44 92 MET A C 1
ATOM 754 O O . MET A 1 92 ? -1.466 2.777 -9.901 1.00 81.44 92 MET A O 1
ATOM 758 N N . THR A 1 93 ? -0.895 3.781 -11.829 1.00 82.81 93 THR A N 1
ATOM 759 C CA . THR A 1 93 ? -0.850 5.162 -11.318 1.00 82.81 93 THR A CA 1
ATOM 760 C C . THR A 1 93 ? -2.071 6.002 -11.698 1.00 82.81 93 THR A C 1
ATOM 762 O O . THR A 1 93 ? -2.084 7.190 -11.389 1.00 82.81 93 THR A O 1
ATOM 765 N N . ARG A 1 94 ? -3.049 5.422 -12.404 1.00 70.75 94 ARG A N 1
ATOM 766 C CA . ARG A 1 94 ? -4.350 6.052 -12.685 1.00 70.75 94 ARG A CA 1
ATOM 767 C C . ARG A 1 94 ? -5.258 5.973 -11.467 1.00 70.75 94 ARG A C 1
ATOM 769 O O . ARG A 1 94 ? -6.048 6.924 -11.304 1.00 70.75 94 ARG A O 1
#

pLDDT: mean 76.63, std 12.76, range [46.31, 96.31]

Solvent-accessible surface area (backbone atoms only — not comparable to full-atom values): 5870 Å² total; per-residue (Å²): 130,83,93,71,72,59,50,61,44,79,48,85,61,65,93,81,69,74,74,48,61,68,58,45,53,61,52,53,75,74,35,84,60,56,82,58,37,51,27,35,33,32,36,87,79,59,79,67,59,84,65,68,52,91,80,34,47,76,41,72,33,65,68,51,52,50,56,50,46,62,59,54,56,71,37,73,91,70,70,59,53,71,67,59,50,52,54,54,50,57,66,75,73,109

Secondary structure (DSSP, 8-state):
--S---SEEEE---TT---HHHHHHHHHHT-GGGGG--EEEE-TT---GGGG-SSSEEEE-HHHHHHHHHHHHTSGGG---HHHHHHHHHHHT-

Sequence (94 aa):
MFERWGETLAMDFTHGANNLGYHLGSLLEKNPGWCNIVSVVIDKDFVEWWVLMADAKVVLCQFHAIIYWKKVMKRSKFRLTISQQEDLIALMTR

Foldseek 3Di:
DDPADDLEAEDEDPPPPDPVLVVVVVVVVVDPNLVSHQEYEYEPRPPVCVSSDDRHHYHYDLVNVLVVVLVVQPDCVVVDDPVNNVVVSVVSVD

Nearest PDB structures (foldseek):
  4on9-assembly3_B  TM=2.760E-01  e=5.423E+00  Homo sapiens

Mean predicted aligned error: 8.65 Å

Organism: Phytophthora nicotianae (NCBI:txid4792)